Protein AF-A0A935EJN6-F1 (afdb_monomer_lite)

Structure (mmCIF, N/CA/C/O backbone):
data_AF-A0A935EJN6-F1
#
_entry.id   AF-A0A935EJN6-F1
#
loop_
_atom_site.group_PDB
_atom_site.id
_atom_site.type_symbol
_atom_site.label_atom_id
_atom_site.label_alt_id
_atom_site.label_comp_id
_atom_site.label_asym_id
_atom_site.label_entity_id
_atom_site.label_seq_id
_atom_site.pdbx_PDB_ins_code
_atom_site.Cartn_x
_atom_site.Cartn_y
_atom_site.Cartn_z
_atom_site.occupancy
_atom_site.B_iso_or_equiv
_atom_site.auth_seq_id
_atom_site.auth_comp_id
_atom_site.auth_asym_id
_atom_site.auth_atom_id
_atom_site.pdbx_PDB_model_num
ATOM 1 N N . MET A 1 1 ? 4.825 -15.078 1.086 1.00 56.31 1 MET A N 1
ATOM 2 C CA . MET A 1 1 ? 4.617 -14.130 -0.031 1.00 56.31 1 MET A CA 1
ATOM 3 C C . MET A 1 1 ? 4.497 -12.735 0.571 1.00 56.31 1 MET A C 1
ATOM 5 O O . MET A 1 1 ? 3.778 -12.593 1.551 1.00 56.31 1 MET A O 1
ATOM 9 N N . LEU A 1 2 ? 5.247 -11.750 0.069 1.00 84.81 2 LEU A N 1
ATOM 10 C CA . LEU A 1 2 ? 5.250 -10.381 0.606 1.00 84.81 2 LEU A CA 1
ATOM 11 C C . LEU A 1 2 ? 3.909 -9.677 0.308 1.00 84.81 2 LEU A C 1
ATOM 13 O O . LEU A 1 2 ? 3.348 -9.874 -0.772 1.00 84.81 2 LEU A O 1
ATOM 17 N N . CYS A 1 3 ? 3.412 -8.827 1.216 1.00 92.88 3 CYS A N 1
ATOM 18 C CA . CYS A 1 3 ? 2.113 -8.150 1.067 1.00 92.88 3 CYS A CA 1
ATOM 19 C C . CYS A 1 3 ? 2.011 -7.290 -0.203 1.00 92.88 3 CYS A C 1
ATOM 21 O O . CYS A 1 3 ? 0.913 -7.086 -0.715 1.00 92.88 3 CYS A O 1
ATOM 23 N N . ILE A 1 4 ? 3.138 -6.817 -0.747 1.00 93.31 4 ILE A N 1
ATOM 24 C CA . ILE A 1 4 ? 3.181 -6.018 -1.977 1.00 93.31 4 ILE A CA 1
ATOM 25 C C . ILE A 1 4 ? 2.762 -6.829 -3.210 1.00 93.31 4 ILE A C 1
ATOM 27 O O . ILE A 1 4 ? 2.129 -6.258 -4.087 1.00 93.31 4 ILE A O 1
ATOM 31 N N . HIS A 1 5 ? 2.991 -8.147 -3.222 1.00 93.88 5 HIS A N 1
ATOM 32 C CA . HIS A 1 5 ? 2.683 -9.037 -4.350 1.00 93.88 5 HIS A CA 1
ATOM 33 C C . HIS A 1 5 ? 1.355 -9.787 -4.206 1.00 93.88 5 HIS A C 1
ATOM 35 O O . HIS A 1 5 ? 0.915 -10.414 -5.159 1.00 93.88 5 HIS A O 1
ATOM 41 N N . ALA A 1 6 ? 0.703 -9.746 -3.042 1.00 95.69 6 ALA A N 1
ATOM 42 C CA . ALA A 1 6 ? -0.573 -10.432 -2.818 1.00 95.69 6 ALA A CA 1
ATOM 43 C C . ALA A 1 6 ? -1.774 -9.610 -3.339 1.00 95.69 6 ALA A C 1
ATOM 45 O O . ALA A 1 6 ? -1.688 -8.388 -3.352 1.00 95.69 6 ALA A O 1
ATOM 46 N N . PRO A 1 7 ? -2.920 -10.200 -3.715 1.00 96.62 7 PRO A N 1
ATOM 47 C CA . PRO A 1 7 ? -4.099 -9.426 -4.134 1.00 96.62 7 PRO A CA 1
ATOM 48 C C . PRO A 1 7 ? -4.616 -8.454 -3.060 1.00 96.62 7 PRO A C 1
ATOM 50 O O . PRO A 1 7 ? -5.006 -7.329 -3.364 1.00 96.62 7 PRO A O 1
ATOM 53 N N . THR A 1 8 ? -4.556 -8.863 -1.792 1.00 97.25 8 THR A N 1
ATOM 54 C CA . THR A 1 8 ? -4.967 -8.078 -0.619 1.00 97.25 8 THR A CA 1
ATOM 55 C C . THR A 1 8 ? -3.816 -7.943 0.386 1.00 97.25 8 THR A C 1
ATOM 57 O O . THR A 1 8 ? -2.796 -8.628 0.281 1.00 97.25 8 THR A O 1
ATOM 60 N N . CYS A 1 9 ? -3.943 -7.024 1.347 1.00 96.19 9 CYS A N 1
ATOM 61 C CA . CYS A 1 9 ? -2.992 -6.858 2.456 1.00 96.19 9 CYS A CA 1
ATOM 62 C C . CYS A 1 9 ? -3.701 -6.905 3.826 1.00 96.19 9 CYS A C 1
ATOM 64 O O . CYS A 1 9 ? -4.779 -7.479 3.942 1.00 96.19 9 CYS A O 1
ATOM 66 N N . GLY A 1 10 ? -3.088 -6.359 4.884 1.00 93.44 10 GLY A N 1
ATOM 67 C CA . GLY A 1 10 ? -3.718 -6.261 6.211 1.00 93.44 10 GLY A CA 1
ATOM 68 C C . GLY A 1 10 ? -3.605 -7.512 7.092 1.00 93.44 10 GLY A C 1
ATOM 69 O O . GLY A 1 10 ? -4.240 -7.590 8.137 1.00 93.44 10 GLY A O 1
ATOM 70 N N . THR A 1 11 ? -2.785 -8.497 6.728 1.00 92.56 11 THR A N 1
ATOM 71 C CA . THR A 1 11 ? -2.552 -9.693 7.565 1.00 92.56 11 THR A CA 1
ATOM 72 C C . THR A 1 11 ? -1.347 -9.562 8.498 1.00 92.56 11 THR A C 1
ATOM 74 O O . THR A 1 11 ? -1.090 -10.463 9.289 1.00 92.56 11 THR A O 1
ATOM 77 N N . ALA A 1 12 ? -0.594 -8.466 8.391 1.00 93.06 12 ALA A N 1
ATOM 78 C CA . ALA A 1 12 ? 0.607 -8.185 9.174 1.00 93.06 12 ALA A CA 1
ATOM 79 C C . ALA A 1 12 ? 0.454 -6.826 9.890 1.00 93.06 12 ALA A C 1
ATOM 81 O O . ALA A 1 12 ? 1.027 -5.834 9.436 1.00 93.06 12 ALA A O 1
ATOM 82 N N . PRO A 1 13 ? -0.376 -6.749 10.948 1.00 95.62 13 PRO A N 1
ATOM 83 C CA . PRO A 1 13 ? -0.495 -5.541 11.757 1.00 95.62 13 PRO A CA 1
ATOM 84 C C . PRO A 1 13 ? 0.812 -5.268 12.509 1.00 95.62 13 PRO A C 1
ATOM 86 O O . PRO A 1 13 ? 1.599 -6.183 12.759 1.00 95.62 13 PRO A O 1
ATOM 89 N N . VAL A 1 14 ? 1.018 -4.016 12.911 1.00 97.44 14 VAL A N 1
ATOM 90 C CA . VAL A 1 14 ? 2.166 -3.615 13.734 1.00 97.44 14 VAL A CA 1
ATOM 91 C C . VAL A 1 14 ? 1.703 -3.300 15.150 1.00 97.44 14 VAL A C 1
ATOM 93 O O . VAL A 1 14 ? 0.664 -2.667 15.343 1.00 97.44 14 VAL A O 1
ATOM 96 N N . LEU A 1 15 ? 2.464 -3.777 16.132 1.00 97.88 15 LEU A N 1
ATOM 97 C CA . LEU A 1 15 ? 2.240 -3.541 17.553 1.00 97.88 15 LEU A CA 1
ATOM 98 C C . LEU A 1 15 ? 3.314 -2.589 18.074 1.00 97.88 15 LEU A C 1
ATOM 100 O O . LEU A 1 15 ? 4.498 -2.922 18.055 1.00 97.88 15 LEU A O 1
ATOM 104 N N . GLU A 1 16 ? 2.888 -1.430 18.554 1.00 98.06 16 GLU A N 1
ATOM 105 C CA . GLU A 1 16 ? 3.755 -0.439 19.179 1.00 98.06 16 GLU A CA 1
ATOM 106 C C . GLU A 1 16 ? 4.050 -0.778 20.642 1.00 98.06 16 GLU A C 1
ATOM 108 O O . GLU A 1 16 ? 3.320 -1.514 21.313 1.00 98.06 16 GLU A O 1
ATOM 113 N N . HIS A 1 17 ? 5.127 -0.196 21.170 1.00 97.56 17 HIS A N 1
ATOM 114 C CA . HIS A 1 17 ? 5.615 -0.486 22.522 1.00 97.56 17 HIS A CA 1
ATOM 115 C C . HIS A 1 17 ? 4.616 -0.130 23.642 1.00 97.56 17 HIS A C 1
ATOM 117 O O . HIS A 1 17 ? 4.725 -0.639 24.754 1.00 97.56 17 HIS A O 1
ATOM 123 N N . ASN A 1 18 ? 3.667 0.770 23.373 1.00 97.75 18 ASN A N 1
ATOM 124 C CA . ASN A 1 18 ? 2.608 1.182 24.299 1.00 97.75 18 ASN A CA 1
ATOM 125 C C . ASN A 1 18 ? 1.373 0.258 24.251 1.00 97.75 18 ASN A C 1
ATOM 127 O O . ASN A 1 18 ? 0.369 0.537 24.907 1.00 97.75 18 ASN A O 1
ATOM 131 N N . GLY A 1 19 ? 1.429 -0.806 23.448 1.00 98.12 19 GLY A N 1
ATOM 132 C CA . GLY A 1 19 ? 0.333 -1.742 23.237 1.00 98.12 19 GLY A CA 1
ATOM 133 C C . GLY A 1 19 ? -0.616 -1.355 22.104 1.00 98.12 19 GLY A C 1
ATOM 134 O O . GLY A 1 19 ? -1.565 -2.093 21.859 1.00 98.12 19 GLY A O 1
ATOM 135 N N . ASP A 1 20 ? -0.405 -0.238 21.403 1.00 98.56 20 ASP A N 1
ATOM 136 C CA . ASP A 1 20 ? -1.267 0.147 20.286 1.00 98.56 20 ASP A CA 1
ATOM 137 C C . ASP A 1 20 ? -1.041 -0.756 19.073 1.00 98.56 20 ASP A C 1
ATOM 139 O O . ASP A 1 20 ? 0.090 -0.984 18.648 1.00 98.56 20 ASP A O 1
ATOM 143 N N . LEU A 1 21 ? -2.131 -1.242 18.485 1.00 98.44 21 LEU A N 1
ATOM 144 C CA . LEU A 1 21 ? -2.098 -2.064 17.283 1.00 98.44 21 LEU A CA 1
ATOM 145 C C . LEU A 1 21 ? -2.571 -1.242 16.080 1.00 98.44 21 LEU A C 1
ATOM 147 O O . LEU A 1 21 ? -3.663 -0.674 16.111 1.00 98.44 21 LEU A O 1
ATOM 151 N N . TYR A 1 22 ? -1.781 -1.217 15.010 1.00 98.50 22 TYR A N 1
ATOM 152 C CA . TYR A 1 22 ? -2.097 -0.536 13.752 1.00 98.50 22 TYR A CA 1
ATOM 153 C C . TYR A 1 22 ? -2.181 -1.525 12.592 1.00 98.50 22 TYR A C 1
ATOM 155 O O . TYR A 1 22 ? -1.652 -2.637 12.645 1.00 98.50 22 TYR A O 1
ATOM 163 N N . SER A 1 23 ? -2.836 -1.097 11.515 1.00 97.81 23 SER A N 1
ATOM 164 C CA . SER A 1 23 ? -3.166 -1.961 10.375 1.00 97.81 23 SER A CA 1
ATOM 165 C C . SER A 1 23 ? -1.940 -2.547 9.649 1.00 97.81 23 SER A C 1
ATOM 167 O O . SER A 1 23 ? -2.046 -3.633 9.074 1.00 97.81 23 SER A O 1
ATOM 169 N N . CYS A 1 24 ? -0.806 -1.830 9.646 1.00 96.19 24 CYS A N 1
ATOM 170 C CA . CYS A 1 24 ? 0.462 -2.169 8.980 1.00 96.19 24 CYS A CA 1
ATOM 171 C C . CYS A 1 24 ? 1.556 -1.172 9.419 1.00 96.19 24 CYS A C 1
ATOM 173 O O . CYS A 1 24 ? 1.246 -0.034 9.769 1.00 96.19 24 CYS A O 1
ATOM 175 N N . ASP A 1 25 ? 2.826 -1.566 9.346 1.00 95.94 25 ASP A N 1
ATOM 176 C CA . ASP A 1 25 ? 4.014 -0.731 9.600 1.00 95.94 25 ASP A CA 1
ATOM 177 C C . ASP A 1 25 ? 4.124 0.518 8.702 1.00 95.94 25 ASP A C 1
ATOM 179 O O . ASP A 1 25 ? 4.710 1.521 9.095 1.00 95.94 25 ASP A O 1
ATOM 183 N N . HIS A 1 26 ? 3.501 0.518 7.521 1.00 95.69 26 HIS A N 1
ATOM 184 C CA . HIS A 1 26 ? 3.423 1.704 6.654 1.00 95.69 26 HIS A CA 1
ATOM 185 C C . HIS A 1 26 ? 2.303 2.691 7.043 1.00 95.69 26 HIS A C 1
ATOM 187 O O . HIS A 1 26 ? 2.202 3.779 6.461 1.00 95.69 26 HIS A O 1
ATOM 193 N N . TYR A 1 27 ? 1.438 2.313 7.987 1.00 96.44 27 TYR A N 1
ATOM 194 C CA . TYR A 1 27 ? 0.194 3.003 8.330 1.00 96.44 27 TYR A CA 1
ATOM 195 C C . TYR A 1 27 ? 0.043 3.179 9.848 1.00 96.44 27 TYR A C 1
ATOM 197 O O . TYR A 1 27 ? -0.977 2.829 10.441 1.00 96.44 27 TYR A O 1
ATOM 205 N N . VAL A 1 28 ? 1.073 3.743 10.482 1.00 97.06 28 VAL A N 1
ATOM 206 C CA . VAL A 1 28 ? 1.115 4.035 11.928 1.00 97.06 28 VAL A CA 1
ATOM 207 C C . VAL A 1 28 ? 0.594 5.448 12.199 1.00 97.06 28 VAL A C 1
ATOM 209 O O . VAL A 1 28 ? 1.273 6.316 12.739 1.00 97.06 28 VAL A O 1
ATOM 212 N N . GLU A 1 29 ? -0.631 5.712 11.749 1.00 96.38 29 GLU A N 1
ATOM 213 C CA . GLU A 1 29 ? -1.350 6.958 12.013 1.00 96.38 29 GLU A CA 1
ATOM 214 C C . GLU A 1 29 ? -2.686 6.651 12.704 1.00 96.38 29 GLU A C 1
ATOM 216 O O . GLU A 1 29 ? -3.268 5.589 12.488 1.00 96.38 29 GLU A O 1
ATOM 221 N N . LEU A 1 30 ? -3.220 7.589 13.500 1.00 96.19 30 LEU A N 1
ATOM 222 C CA . LEU A 1 30 ? -4.435 7.374 14.312 1.00 96.19 30 LEU A CA 1
ATOM 223 C C . LEU A 1 30 ? -5.625 6.804 13.523 1.00 96.19 30 LEU A C 1
ATOM 225 O O . LEU A 1 30 ? -6.363 5.975 14.044 1.00 96.19 30 LEU A O 1
ATOM 229 N N . LYS A 1 31 ? -5.787 7.201 12.256 1.00 97.06 31 LYS A N 1
ATOM 230 C CA . LYS A 1 31 ? -6.852 6.702 11.367 1.00 97.06 31 LYS A CA 1
ATOM 231 C C . LYS A 1 31 ? -6.772 5.201 11.042 1.00 97.06 31 LYS A C 1
ATOM 233 O O . LYS A 1 31 ? -7.745 4.658 10.535 1.00 97.06 31 LYS A O 1
ATOM 238 N N . TYR A 1 32 ? -5.640 4.549 11.302 1.00 97.62 32 TYR A N 1
ATOM 239 C CA . TYR A 1 32 ? -5.408 3.120 11.057 1.00 97.62 32 TYR A CA 1
ATOM 240 C C . TYR A 1 32 ? -5.126 2.331 12.347 1.00 97.62 32 TYR A C 1
ATOM 242 O O . TYR A 1 32 ? -4.734 1.159 12.277 1.00 97.62 32 TYR A O 1
ATOM 250 N N . LYS A 1 33 ? -5.308 2.962 13.517 1.00 98.19 33 LYS A N 1
ATOM 251 C CA . LYS A 1 33 ? -5.225 2.305 14.823 1.00 98.19 33 LYS A CA 1
ATOM 252 C C . LYS A 1 33 ? -6.435 1.390 15.009 1.00 98.19 33 LYS A C 1
ATOM 254 O O . LYS A 1 33 ? -7.573 1.841 14.942 1.00 98.19 33 LYS A O 1
ATOM 259 N N . LEU A 1 34 ? -6.182 0.115 15.281 1.00 98.19 34 LEU A N 1
ATOM 260 C CA . LEU A 1 34 ? -7.208 -0.901 15.534 1.00 98.19 34 LEU A CA 1
ATOM 261 C C . LEU A 1 34 ? -7.637 -0.947 17.008 1.00 98.19 34 LEU A C 1
ATOM 263 O O . LEU A 1 34 ? -8.754 -1.366 17.314 1.00 98.19 34 LEU A O 1
ATOM 267 N N . GLY A 1 35 ? -6.752 -0.528 17.916 1.00 98.06 35 GLY A N 1
ATOM 268 C CA . GLY A 1 35 ? -6.994 -0.485 19.358 1.00 98.06 35 GLY A CA 1
ATOM 269 C C . GLY A 1 35 ? -5.702 -0.623 20.159 1.00 98.06 35 GLY A C 1
ATOM 270 O O . GLY A 1 35 ? -4.621 -0.327 19.647 1.00 98.06 35 GLY A O 1
ATOM 271 N N . ASN A 1 36 ? -5.824 -1.063 21.411 1.00 98.44 36 ASN A N 1
ATOM 272 C CA . ASN A 1 36 ? -4.704 -1.356 22.301 1.00 98.44 36 ASN A CA 1
ATOM 273 C C . ASN A 1 36 ? -4.851 -2.770 22.895 1.00 98.44 36 ASN A C 1
ATOM 275 O O . ASN A 1 36 ? -5.948 -3.164 23.300 1.00 98.44 36 ASN A O 1
ATOM 279 N N . ILE A 1 37 ? -3.762 -3.544 22.950 1.00 98.12 37 ILE A N 1
ATOM 280 C CA . ILE A 1 37 ? -3.790 -4.950 23.394 1.00 98.12 37 ILE A CA 1
ATOM 281 C C . ILE A 1 37 ? -4.143 -5.118 24.874 1.00 98.12 37 ILE A C 1
ATOM 283 O O . ILE A 1 37 ? -4.538 -6.206 25.284 1.00 98.12 37 ILE A O 1
ATOM 287 N N . HIS A 1 38 ? -3.969 -4.071 25.682 1.00 98.19 38 HIS A N 1
ATOM 288 C CA . HIS A 1 38 ? -4.320 -4.089 27.100 1.00 98.19 38 HIS A CA 1
ATOM 289 C C . HIS A 1 38 ? -5.830 -3.936 27.328 1.00 98.19 38 HIS A C 1
ATOM 291 O O . HIS A 1 38 ? -6.313 -4.230 28.418 1.00 98.19 38 HIS A O 1
ATOM 297 N N . GLU A 1 39 ? -6.573 -3.504 26.305 1.00 98.00 39 GLU A N 1
ATOM 298 C CA . GLU A 1 39 ? -8.008 -3.213 26.381 1.00 98.00 39 GLU A CA 1
ATOM 299 C C . GLU A 1 39 ? -8.852 -4.196 25.562 1.00 98.00 39 GLU A C 1
ATOM 301 O O . GLU A 1 39 ? -9.963 -4.542 25.961 1.00 98.00 39 GLU A O 1
ATOM 306 N N . LYS A 1 40 ? -8.338 -4.653 24.412 1.00 96.88 40 LYS A N 1
ATOM 307 C CA . LYS A 1 40 ? -9.066 -5.506 23.467 1.00 96.88 40 LYS A CA 1
ATOM 308 C C . LYS A 1 40 ? -8.219 -6.695 23.034 1.00 96.88 40 LYS A C 1
ATOM 310 O O . LYS A 1 40 ? -7.027 -6.561 22.759 1.00 96.88 40 LYS A O 1
ATOM 315 N N . HIS A 1 41 ? -8.843 -7.867 22.916 1.00 97.38 41 HIS A N 1
ATOM 316 C CA . HIS A 1 41 ? -8.140 -9.060 22.460 1.00 97.38 41 HIS A CA 1
ATOM 317 C C . HIS A 1 41 ? -7.662 -8.884 21.009 1.00 97.38 41 HIS A C 1
ATOM 319 O O . HIS A 1 41 ? -8.429 -8.495 20.126 1.00 97.38 41 HIS A O 1
ATOM 325 N N . MET A 1 42 ? -6.395 -9.215 20.736 1.00 96.44 42 MET A N 1
ATOM 326 C CA . MET A 1 42 ? -5.770 -8.995 19.423 1.00 96.44 42 MET A CA 1
ATOM 327 C C . MET A 1 42 ? -6.557 -9.632 18.273 1.00 96.44 42 MET A C 1
ATOM 329 O O . MET A 1 42 ? -6.724 -9.009 17.228 1.00 96.44 42 MET A O 1
ATOM 333 N N . LEU A 1 43 ? -7.097 -10.838 18.474 1.00 96.25 43 LEU A N 1
ATOM 334 C CA . LEU A 1 43 ? -7.898 -11.520 17.453 1.00 96.25 43 LEU A CA 1
ATOM 335 C C . LEU A 1 43 ? -9.115 -10.691 17.012 1.00 96.25 43 LEU A C 1
ATOM 337 O O . LEU A 1 43 ? -9.439 -10.678 15.831 1.00 96.25 43 LEU A O 1
ATOM 341 N N . GLU A 1 44 ? -9.760 -9.969 17.930 1.00 97.50 44 GLU A N 1
ATOM 342 C CA . GLU A 1 44 ? -10.910 -9.119 17.605 1.00 97.50 44 GLU A CA 1
ATOM 343 C C . GLU A 1 44 ? -10.510 -7.883 16.795 1.00 97.50 44 GLU A C 1
ATOM 345 O O . GLU A 1 44 ? -11.293 -7.397 15.982 1.00 97.50 44 GLU A O 1
ATOM 350 N N . MET A 1 45 ? -9.303 -7.360 17.025 1.00 97.62 45 MET A N 1
ATOM 351 C CA . MET A 1 45 ? -8.748 -6.239 16.263 1.00 97.62 45 MET A CA 1
ATOM 352 C C . MET A 1 45 ? -8.322 -6.680 14.860 1.00 97.62 45 MET A C 1
ATOM 354 O O . MET A 1 45 ? -8.663 -6.033 13.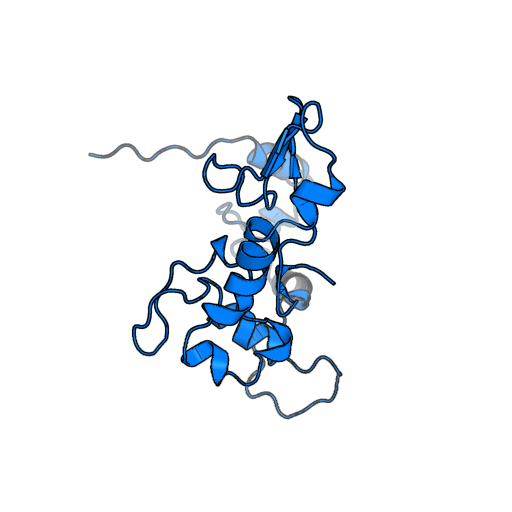878 1.00 97.62 45 MET A O 1
ATOM 358 N N . VAL A 1 46 ? -7.639 -7.821 14.741 1.00 96.19 46 VAL A N 1
ATOM 359 C CA . VAL A 1 46 ? -7.182 -8.353 13.445 1.00 96.19 46 VAL A CA 1
ATOM 360 C C . VAL A 1 46 ? -8.349 -8.855 12.591 1.00 96.19 46 VAL A C 1
ATOM 362 O O . VAL A 1 46 ? -8.327 -8.728 11.369 1.00 96.19 46 VAL A O 1
ATOM 365 N N . ALA A 1 47 ? -9.394 -9.397 13.219 1.00 96.25 47 ALA A N 1
ATOM 366 C CA . ALA A 1 47 ? -10.611 -9.832 12.541 1.00 96.25 47 ALA A CA 1
ATOM 367 C C . ALA A 1 47 ? -11.661 -8.714 12.398 1.00 96.25 47 ALA A C 1
ATOM 369 O O . ALA A 1 47 ? -12.812 -9.010 12.057 1.00 96.25 47 ALA A O 1
ATOM 370 N N . SER A 1 48 ? -11.316 -7.454 12.676 1.00 97.38 48 SER A N 1
ATOM 371 C CA . SER A 1 48 ? -12.288 -6.365 12.644 1.00 97.38 48 SER A CA 1
ATOM 372 C C . SER A 1 48 ? -12.728 -6.029 11.207 1.00 97.38 48 SER A C 1
ATOM 374 O O . SER A 1 48 ? -11.981 -6.263 10.247 1.00 97.38 48 SER A O 1
ATOM 376 N N . PRO A 1 49 ? -13.947 -5.490 11.012 1.00 97.69 49 PRO A N 1
ATOM 377 C CA . PRO A 1 49 ? -14.389 -4.998 9.707 1.00 97.69 49 PRO A CA 1
ATOM 378 C C . PRO A 1 49 ? -13.451 -3.940 9.114 1.00 97.69 49 PRO A C 1
ATOM 380 O O . PRO A 1 49 ? -13.212 -3.948 7.909 1.00 97.69 49 PRO A O 1
ATOM 383 N N . GLU A 1 50 ? -12.885 -3.070 9.951 1.00 96.81 50 GLU A N 1
ATOM 384 C CA . GLU A 1 50 ? -11.945 -2.021 9.553 1.00 96.81 50 GLU A CA 1
ATOM 385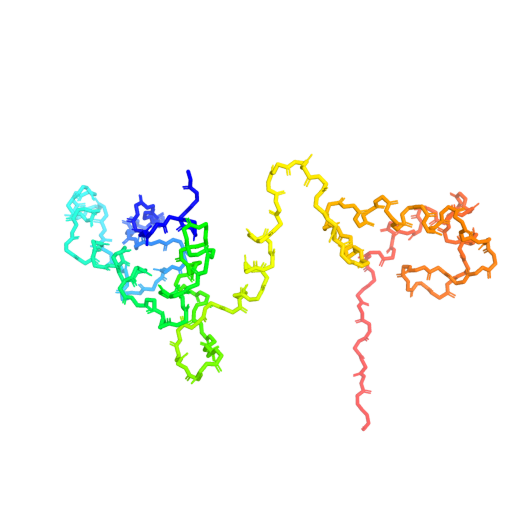 C C . GLU A 1 50 ? -10.651 -2.620 8.996 1.00 96.81 50 GLU A C 1
ATOM 387 O O . GLU A 1 50 ? -10.214 -2.219 7.918 1.00 96.81 50 GLU A O 1
ATOM 392 N N . GLN A 1 51 ? -10.082 -3.633 9.663 1.00 97.94 51 GLN A N 1
ATOM 393 C CA . GLN A 1 51 ? -8.864 -4.298 9.191 1.00 97.94 51 GLN A CA 1
ATOM 394 C C . GLN A 1 51 ? -9.104 -5.081 7.895 1.00 97.94 51 GLN A C 1
ATOM 396 O O . GLN A 1 51 ? -8.281 -5.044 6.976 1.00 97.94 51 GLN A O 1
ATOM 401 N N . ARG A 1 52 ? -10.257 -5.756 7.779 1.00 97.50 52 ARG A N 1
ATOM 402 C CA . ARG A 1 52 ? -10.655 -6.425 6.530 1.00 97.50 52 ARG A CA 1
ATOM 403 C C . ARG A 1 52 ? -10.807 -5.426 5.391 1.00 97.50 52 ARG A C 1
ATOM 405 O O . ARG A 1 52 ? -10.299 -5.677 4.302 1.00 97.50 52 ARG A O 1
ATOM 412 N N . LYS A 1 53 ? -11.462 -4.290 5.647 1.00 97.88 53 LYS A N 1
ATOM 413 C CA . LYS A 1 53 ? -11.612 -3.216 4.666 1.00 97.88 53 LYS A CA 1
ATOM 414 C C . LYS A 1 53 ? -10.255 -2.659 4.241 1.00 97.88 53 LYS A C 1
ATOM 416 O O . LYS A 1 53 ? -10.005 -2.572 3.048 1.00 97.88 53 LYS A O 1
ATOM 421 N N . PHE A 1 54 ? -9.367 -2.358 5.187 1.00 98.06 54 PHE A N 1
ATOM 422 C CA . PHE A 1 54 ? -8.010 -1.892 4.894 1.00 98.06 54 PHE A CA 1
ATOM 423 C C . PHE A 1 54 ? -7.269 -2.851 3.948 1.00 98.06 54 PHE A C 1
ATOM 425 O O . PHE A 1 54 ? -6.680 -2.425 2.955 1.00 98.06 54 PHE A O 1
ATOM 432 N N . GLY A 1 55 ? -7.335 -4.156 4.228 1.00 97.19 55 GLY A N 1
ATOM 433 C CA . GLY A 1 55 ? -6.715 -5.178 3.390 1.00 97.19 55 GLY A CA 1
ATOM 434 C C . GLY A 1 55 ? -7.334 -5.296 1.996 1.00 97.19 55 GLY A C 1
ATOM 435 O O . GLY A 1 55 ? -6.609 -5.456 1.009 1.00 97.19 55 GLY A O 1
ATOM 436 N N . GLN A 1 56 ? -8.662 -5.204 1.922 1.00 98.19 56 GLN A N 1
ATOM 437 C CA . GLN A 1 56 ? -9.446 -5.315 0.693 1.00 98.19 56 GLN A CA 1
ATOM 438 C C . GLN A 1 56 ? -9.302 -4.081 -0.208 1.00 98.19 56 GLN A C 1
ATOM 440 O O . GLN A 1 56 ? -9.238 -4.218 -1.429 1.00 98.19 56 GLN A O 1
ATOM 445 N N . ASP A 1 57 ? -9.144 -2.892 0.380 1.00 97.69 57 ASP A N 1
ATOM 446 C CA . ASP A 1 57 ? -8.951 -1.640 -0.352 1.00 97.69 57 ASP A CA 1
ATOM 447 C C . ASP A 1 57 ? -7.735 -1.726 -1.291 1.00 97.69 57 ASP A C 1
ATOM 449 O O . ASP A 1 57 ? -7.737 -1.095 -2.347 1.00 97.69 57 ASP A O 1
ATOM 453 N N . LYS A 1 58 ? -6.727 -2.567 -0.999 1.00 97.75 58 LYS A N 1
ATOM 454 C CA . LYS A 1 58 ? -5.623 -2.845 -1.934 1.00 97.75 58 LYS A CA 1
ATOM 455 C C . LYS A 1 58 ? -6.117 -3.331 -3.303 1.00 97.75 58 LYS A C 1
ATOM 457 O O . LYS A 1 58 ? -5.579 -2.887 -4.321 1.00 97.75 58 LYS A O 1
ATOM 462 N N . LEU A 1 59 ? -7.089 -4.238 -3.328 1.00 97.69 59 LEU A N 1
ATOM 463 C CA . LEU A 1 59 ? -7.664 -4.784 -4.555 1.00 97.69 59 LEU A CA 1
ATOM 464 C C . LEU A 1 59 ? -8.693 -3.816 -5.149 1.00 97.69 59 LEU A C 1
ATOM 466 O O . LE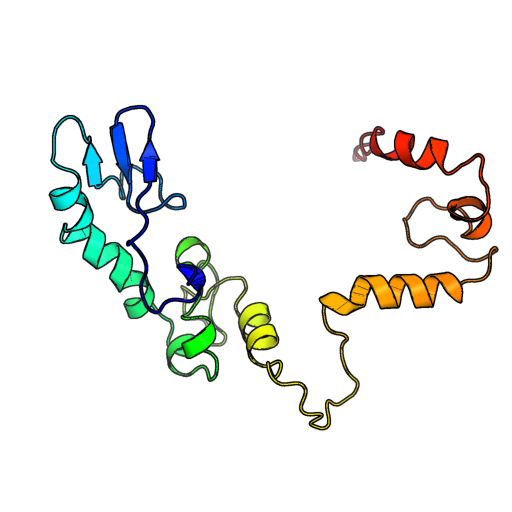U A 1 59 ? -8.662 -3.517 -6.342 1.00 97.69 59 LEU A O 1
ATOM 470 N N . ASP A 1 60 ? -9.581 -3.295 -4.307 1.00 98.06 60 ASP A N 1
ATOM 471 C CA . ASP A 1 60 ? -10.752 -2.541 -4.759 1.00 98.06 60 ASP A CA 1
ATOM 472 C C . ASP A 1 60 ? -10.370 -1.182 -5.368 1.00 98.06 60 ASP A C 1
ATOM 474 O O . ASP A 1 60 ? -10.998 -0.724 -6.327 1.00 98.06 60 ASP A O 1
ATOM 478 N N . THR A 1 61 ? -9.292 -0.567 -4.865 1.00 97.31 61 THR A N 1
ATOM 479 C CA . THR A 1 61 ? -8.784 0.741 -5.321 1.00 97.31 61 THR A CA 1
ATOM 480 C C . THR A 1 61 ? -7.797 0.652 -6.484 1.00 97.31 61 THR A C 1
ATOM 482 O O . THR A 1 61 ? -7.123 1.631 -6.801 1.00 97.31 61 THR A O 1
ATOM 485 N N . LEU A 1 62 ? -7.664 -0.512 -7.131 1.00 98.12 62 LEU A N 1
ATOM 486 C CA . LEU A 1 62 ? -6.858 -0.613 -8.345 1.00 98.12 62 LEU A CA 1
ATOM 487 C C . LEU A 1 62 ? -7.436 0.274 -9.454 1.00 98.12 62 LEU A C 1
ATOM 489 O O . LEU A 1 62 ? -8.635 0.215 -9.754 1.00 98.12 62 LEU A O 1
ATOM 493 N N . THR A 1 63 ? -6.544 1.018 -10.106 1.00 97.94 63 THR A N 1
ATOM 494 C CA . THR A 1 63 ? -6.850 1.800 -11.306 1.00 97.94 63 THR A CA 1
ATOM 495 C C . THR A 1 63 ? -7.355 0.900 -12.434 1.00 97.94 63 THR A C 1
ATOM 497 O O . THR A 1 63 ? -7.054 -0.300 -12.495 1.00 97.94 63 THR A O 1
ATOM 500 N N . ALA A 1 64 ? -8.090 1.476 -13.380 1.00 97.50 64 ALA A N 1
ATOM 501 C CA . ALA A 1 64 ? -8.487 0.809 -14.612 1.00 97.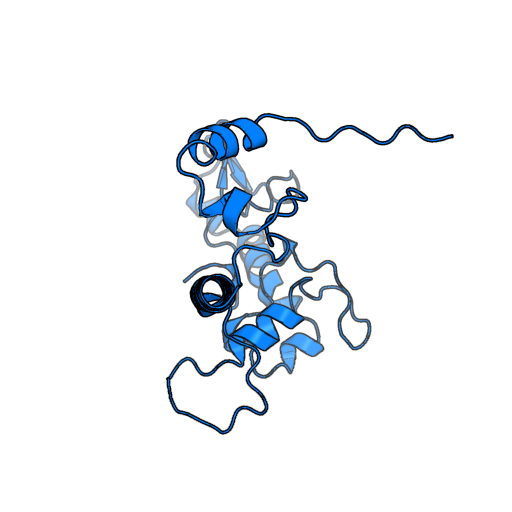50 64 ALA A CA 1
ATOM 502 C C . ALA A 1 64 ? -7.270 0.292 -15.397 1.00 97.50 64 ALA A C 1
ATOM 504 O O . ALA A 1 64 ? -7.361 -0.764 -16.021 1.00 97.50 64 ALA A O 1
ATOM 505 N N . GLN A 1 65 ? -6.130 0.995 -15.339 1.00 96.56 65 GLN A N 1
ATOM 506 C CA . GLN A 1 65 ? -4.873 0.532 -15.934 1.00 96.56 65 GLN A CA 1
ATOM 507 C C . GLN A 1 65 ? -4.388 -0.759 -15.275 1.00 96.56 65 GLN A C 1
ATOM 509 O O . GLN A 1 65 ? -4.068 -1.712 -15.979 1.00 96.56 65 GLN A O 1
ATOM 514 N N . CYS A 1 66 ? -4.346 -0.818 -13.943 1.00 97.00 66 CYS A N 1
ATOM 515 C CA . CYS A 1 66 ? -3.939 -2.029 -13.234 1.00 97.00 66 CYS A CA 1
ATOM 516 C C . CYS A 1 66 ? -4.868 -3.206 -13.548 1.00 97.00 66 CYS A C 1
ATOM 518 O O . CYS A 1 66 ? -4.385 -4.301 -13.808 1.00 97.00 66 CYS A O 1
ATOM 520 N N . LYS A 1 67 ? -6.189 -2.980 -13.576 1.00 96.62 67 LYS A N 1
ATOM 521 C CA . LYS A 1 67 ? -7.202 -4.028 -13.813 1.00 96.62 67 LYS A CA 1
ATOM 522 C C . LYS A 1 67 ? -7.084 -4.719 -15.177 1.00 96.62 67 LYS A C 1
ATOM 524 O O . LYS A 1 67 ? -7.545 -5.846 -15.314 1.00 96.62 67 LYS A O 1
ATOM 529 N N . ARG A 1 68 ? -6.477 -4.057 -16.164 1.00 95.94 68 ARG A N 1
ATOM 530 C CA . ARG A 1 68 ? -6.247 -4.578 -17.523 1.00 95.94 68 ARG A CA 1
ATOM 531 C C . ARG A 1 68 ? -4.769 -4.860 -17.826 1.00 95.94 68 ARG A C 1
ATOM 533 O O . ARG A 1 68 ? -4.420 -5.049 -18.982 1.00 95.94 68 ARG A O 1
ATOM 540 N N . CYS A 1 69 ? -3.902 -4.805 -16.816 1.00 94.81 69 CYS A N 1
ATOM 541 C CA . CYS A 1 69 ? -2.463 -4.989 -16.973 1.00 94.81 69 CYS A CA 1
ATOM 542 C C . CYS A 1 69 ? -2.102 -6.480 -16.987 1.00 94.81 69 CYS A C 1
ATOM 544 O O . CYS A 1 69 ? -2.499 -7.217 -16.083 1.00 94.81 69 CYS A O 1
ATOM 546 N N . ASP A 1 70 ? -1.288 -6.899 -17.957 1.00 93.38 70 ASP A N 1
ATOM 547 C CA . ASP A 1 70 ? -0.893 -8.303 -18.144 1.00 93.38 70 ASP A CA 1
ATOM 548 C C . ASP A 1 70 ? -0.120 -8.877 -16.947 1.00 93.38 70 ASP A C 1
ATOM 550 O O . ASP A 1 70 ? -0.218 -10.064 -16.641 1.00 93.38 70 ASP A O 1
ATOM 554 N N . VAL A 1 71 ? 0.603 -8.024 -16.214 1.00 93.06 71 VAL A N 1
ATOM 555 C CA . VAL A 1 71 ? 1.404 -8.428 -15.048 1.00 93.06 71 VAL A CA 1
ATOM 556 C C . VAL A 1 71 ? 0.684 -8.235 -13.708 1.00 93.06 71 VAL A C 1
ATOM 558 O O . VAL A 1 71 ? 1.307 -8.339 -12.646 1.00 93.06 71 VAL A O 1
ATOM 561 N N . LEU A 1 72 ? -0.625 -7.948 -13.712 1.00 94.81 72 LEU A N 1
ATOM 562 C CA . LEU A 1 72 ? -1.385 -7.692 -12.483 1.00 94.81 72 LEU A CA 1
ATOM 563 C C . LEU A 1 72 ? -1.265 -8.841 -11.474 1.00 94.81 72 LEU A C 1
ATOM 565 O O . LEU A 1 72 ? -1.126 -8.586 -10.282 1.00 94.81 72 LEU A O 1
ATOM 569 N N . SER A 1 73 ? -1.279 -10.093 -11.931 1.00 93.19 73 SER A N 1
ATOM 570 C CA . SER A 1 73 ? -1.181 -11.271 -11.058 1.00 93.19 73 SER A CA 1
ATOM 571 C C . SER A 1 73 ? 0.145 -11.356 -10.288 1.00 93.19 73 SER A C 1
ATOM 573 O O . SER A 1 73 ? 0.185 -11.976 -9.225 1.00 93.19 73 SER A O 1
ATOM 575 N N . LEU A 1 74 ? 1.203 -10.705 -10.787 1.00 92.38 74 LEU A N 1
ATOM 576 C CA . LEU A 1 74 ? 2.543 -10.685 -10.194 1.00 92.38 74 LEU A CA 1
ATOM 577 C C . LEU A 1 74 ? 2.739 -9.501 -9.238 1.00 92.38 74 LEU A C 1
ATOM 579 O O . LEU A 1 74 ? 3.328 -9.644 -8.162 1.00 92.38 74 LEU A O 1
ATOM 583 N N . CYS A 1 75 ? 2.251 -8.315 -9.615 1.00 94.81 75 CYS A N 1
ATOM 584 C CA . CYS A 1 75 ? 2.470 -7.093 -8.837 1.00 94.81 75 CYS A CA 1
ATOM 585 C C . CYS A 1 75 ? 1.288 -6.718 -7.932 1.00 94.81 75 CYS A C 1
ATOM 587 O O . CYS A 1 75 ? 1.489 -6.047 -6.923 1.00 94.81 75 CYS A O 1
ATOM 589 N N . ASN A 1 76 ? 0.057 -7.099 -8.291 1.00 96.31 76 ASN A N 1
ATOM 590 C CA . ASN A 1 76 ? -1.198 -6.725 -7.628 1.00 96.31 76 ASN A CA 1
ATOM 591 C C . ASN A 1 76 ? -1.286 -5.221 -7.273 1.00 96.31 76 ASN A C 1
ATOM 593 O O . ASN A 1 76 ? -1.788 -4.826 -6.217 1.00 96.31 76 ASN A O 1
ATOM 597 N N . GLY A 1 77 ? -0.740 -4.365 -8.147 1.00 95.88 77 GLY A N 1
ATOM 598 C CA . GLY A 1 77 ? -0.693 -2.909 -7.977 1.00 95.88 77 GLY A CA 1
ATOM 599 C C . GLY A 1 77 ? 0.209 -2.405 -6.841 1.00 95.88 77 GLY A C 1
A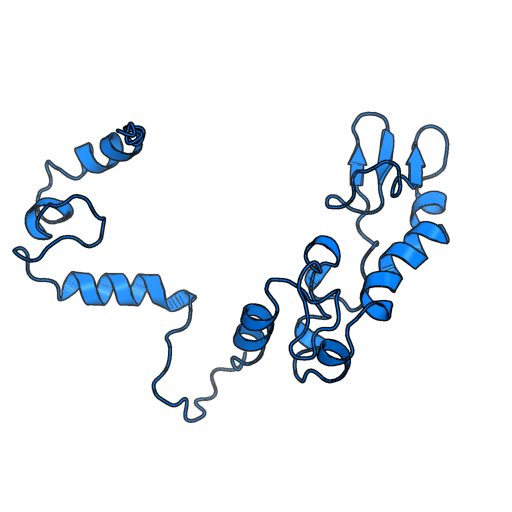TOM 600 O O . GLY A 1 77 ? 0.049 -1.258 -6.418 1.00 95.88 77 GLY A O 1
ATOM 601 N N . GLY A 1 78 ? 1.111 -3.238 -6.309 1.00 95.88 78 GLY A N 1
ATOM 602 C CA . GLY A 1 78 ? 2.076 -2.869 -5.269 1.00 95.88 78 GLY A CA 1
ATOM 603 C C . GLY A 1 78 ? 1.440 -2.418 -3.948 1.00 95.88 78 GLY A C 1
ATOM 604 O O . GLY A 1 78 ? 0.247 -2.617 -3.705 1.00 95.88 78 GLY A O 1
ATOM 605 N N . CYS A 1 79 ? 2.234 -1.806 -3.067 1.00 96.69 79 CYS A N 1
ATOM 606 C CA . CYS A 1 79 ? 1.740 -1.278 -1.792 1.00 96.69 79 CYS A CA 1
ATOM 607 C C . CYS A 1 79 ? 0.799 -0.075 -2.017 1.00 96.69 79 CYS A C 1
ATOM 609 O O . CYS A 1 79 ? 1.181 0.848 -2.740 1.00 96.69 79 CYS A O 1
ATOM 611 N N . PRO A 1 80 ? -0.378 -0.004 -1.360 1.00 96.31 80 PRO A N 1
ATOM 612 C CA . PRO A 1 80 ? -1.238 1.180 -1.425 1.00 96.31 80 PRO A CA 1
ATOM 613 C C . PRO A 1 80 ? -0.575 2.481 -0.941 1.00 96.31 80 PRO A C 1
ATOM 615 O O . PRO A 1 80 ? -0.924 3.550 -1.433 1.00 96.31 80 PRO A O 1
ATOM 618 N N . LYS A 1 81 ? 0.422 2.419 -0.042 1.00 95.88 81 LYS A N 1
ATOM 619 C CA . LYS A 1 81 ? 1.158 3.610 0.438 1.00 95.88 81 LYS A CA 1
ATOM 620 C C . LYS A 1 81 ? 1.928 4.309 -0.688 1.00 95.88 81 LYS A C 1
ATOM 622 O O . LYS A 1 81 ? 2.124 5.516 -0.641 1.00 95.88 81 LYS A O 1
ATOM 627 N N . GLU A 1 82 ? 2.317 3.559 -1.715 1.00 96.75 82 GLU A N 1
ATOM 628 C CA . GLU A 1 82 ? 3.065 4.051 -2.875 1.00 96.75 82 GLU A CA 1
ATOM 629 C C . GLU A 1 82 ? 2.153 4.472 -4.042 1.00 96.75 82 GLU A C 1
ATOM 631 O O . GLU A 1 82 ? 2.637 4.847 -5.112 1.00 96.75 82 GLU A O 1
ATOM 636 N N . ARG A 1 83 ? 0.824 4.412 -3.872 1.00 96.81 83 ARG A N 1
ATOM 637 C CA . ARG A 1 83 ? -0.168 4.736 -4.911 1.00 96.81 83 ARG A CA 1
ATOM 638 C C . ARG A 1 83 ? -0.525 6.220 -4.948 1.00 96.81 83 ARG A C 1
ATOM 640 O O . ARG A 1 83 ? -1.678 6.601 -4.779 1.00 96.81 83 ARG A O 1
ATOM 647 N N . PHE A 1 84 ? 0.477 7.064 -5.157 1.00 96.69 84 PHE A N 1
ATOM 648 C CA . PHE A 1 84 ? 0.318 8.523 -5.210 1.00 96.69 84 PHE A CA 1
ATOM 649 C C . PHE A 1 84 ? 0.556 9.119 -6.607 1.00 96.69 84 PHE A C 1
ATOM 651 O O . PHE A 1 84 ? 0.574 10.338 -6.756 1.00 96.69 84 PHE A O 1
ATOM 658 N N . SER A 1 85 ? 0.740 8.280 -7.633 1.00 97.38 85 SER A N 1
ATOM 659 C CA . SER A 1 85 ? 0.908 8.719 -9.025 1.00 97.38 85 SER A CA 1
ATOM 660 C C . SER A 1 85 ? -0.391 8.651 -9.820 1.00 97.38 85 SER A C 1
ATOM 662 O O . SER A 1 85 ? -1.379 8.048 -9.392 1.00 97.38 85 SER A O 1
ATOM 664 N N . LEU A 1 86 ? -0.364 9.262 -11.003 1.00 97.94 86 LEU A N 1
ATOM 665 C CA . LEU A 1 86 ? -1.404 9.113 -12.014 1.00 97.94 86 LEU A CA 1
ATOM 666 C C . LEU A 1 86 ? -1.108 7.905 -12.912 1.00 97.94 86 LEU A C 1
ATOM 668 O O . LEU A 1 86 ? 0.051 7.574 -13.169 1.00 97.94 86 LEU A O 1
ATOM 672 N N . SER A 1 87 ? -2.160 7.251 -13.390 1.00 96.50 87 SER A N 1
ATOM 673 C CA . SER A 1 87 ? -2.087 6.240 -14.441 1.00 96.50 87 SER A CA 1
ATOM 674 C C . SER A 1 87 ? -1.757 6.887 -15.794 1.00 96.50 87 SER A C 1
ATOM 676 O O . SER A 1 87 ? -1.811 8.109 -15.946 1.00 96.50 87 SER A O 1
ATOM 678 N N . LYS A 1 88 ? -1.463 6.064 -16.809 1.00 93.62 88 LYS A N 1
ATOM 679 C CA . LYS A 1 88 ? -1.271 6.482 -18.211 1.00 93.62 88 LYS A CA 1
ATOM 680 C C . LYS A 1 88 ? -2.495 7.246 -18.752 1.00 93.62 88 LYS A C 1
ATOM 682 O O . LYS A 1 88 ? -2.332 8.100 -19.616 1.00 93.62 88 LYS A O 1
ATOM 687 N N . ASP A 1 89 ? -3.686 6.987 -18.203 1.00 92.25 89 ASP A N 1
ATOM 688 C CA . ASP A 1 89 ? -4.941 7.659 -18.576 1.00 92.25 89 ASP A CA 1
ATOM 689 C C . ASP A 1 89 ? -5.290 8.853 -17.663 1.00 92.25 89 ASP A C 1
ATOM 691 O O . ASP A 1 89 ? -6.354 9.451 -17.807 1.00 92.25 89 ASP A O 1
ATOM 695 N N . GLY A 1 90 ? -4.435 9.191 -16.690 1.00 96.00 90 GLY A N 1
ATOM 696 C CA . GLY A 1 90 ? -4.666 10.285 -15.740 1.00 96.00 90 GLY A CA 1
ATOM 697 C C . GLY A 1 90 ? -5.492 9.921 -14.498 1.00 96.00 90 GLY A C 1
ATOM 698 O O . GLY A 1 90 ? -5.840 10.808 -13.723 1.00 96.00 90 GLY A O 1
ATOM 699 N N . GLU A 1 91 ? -5.798 8.642 -14.268 1.00 97.75 91 GLU A N 1
ATOM 700 C CA . GLU A 1 91 ? -6.507 8.188 -13.062 1.00 97.75 91 GLU A CA 1
ATOM 701 C C . GLU A 1 91 ? -5.569 8.210 -11.839 1.00 97.75 91 GLU A C 1
ATOM 703 O O . GLU A 1 91 ? -4.467 7.661 -11.917 1.00 97.75 91 GLU A O 1
ATOM 708 N N . PRO A 1 92 ? -5.957 8.808 -10.699 1.00 97.75 92 PRO A N 1
ATOM 709 C CA . PRO A 1 92 ? -5.140 8.777 -9.489 1.00 97.75 92 PRO A CA 1
ATOM 710 C C . PRO A 1 92 ? -5.078 7.374 -8.873 1.00 97.75 92 PRO A C 1
ATOM 712 O O . PRO A 1 92 ? -5.942 6.534 -9.108 1.00 97.75 92 PRO A O 1
ATOM 715 N N . GLY A 1 93 ? -4.078 7.130 -8.023 1.00 96.62 93 GLY A N 1
ATOM 716 C CA . GLY A 1 93 ? -3.939 5.850 -7.318 1.00 96.62 93 GLY A CA 1
ATOM 717 C C . GLY A 1 93 ? -3.046 4.838 -8.036 1.00 96.62 93 GLY A C 1
ATOM 718 O O . GLY A 1 93 ? -3.060 3.650 -7.710 1.00 96.62 93 GLY A O 1
ATOM 719 N N . GLN A 1 94 ? -2.238 5.287 -8.997 1.00 97.94 94 GLN A N 1
ATOM 720 C CA . GLN A 1 94 ? -1.217 4.450 -9.613 1.00 97.94 94 GLN A CA 1
ATOM 721 C C . GLN A 1 94 ? -0.003 4.335 -8.685 1.00 97.94 94 GLN A C 1
ATOM 723 O O . GLN A 1 94 ? 0.434 5.325 -8.090 1.00 97.94 94 GLN A O 1
ATOM 728 N N . ASN A 1 95 ? 0.562 3.129 -8.569 1.00 97.44 95 ASN A N 1
ATOM 729 C CA . ASN A 1 95 ? 1.822 2.929 -7.855 1.00 97.44 95 ASN A CA 1
ATOM 730 C C . ASN A 1 95 ? 2.944 3.719 -8.555 1.00 97.44 95 ASN A C 1
ATOM 732 O O . ASN A 1 95 ? 3.097 3.623 -9.773 1.00 97.44 95 ASN A O 1
ATOM 736 N N . TYR A 1 96 ? 3.722 4.484 -7.789 1.00 97.19 96 TYR A N 1
ATOM 737 C CA . TYR A 1 96 ? 4.813 5.319 -8.305 1.00 97.19 96 TYR A CA 1
ATOM 738 C C . TYR A 1 96 ? 5.867 4.527 -9.095 1.00 97.19 96 TYR A C 1
ATOM 740 O O . TYR A 1 96 ? 6.413 5.020 -10.078 1.00 97.19 96 TYR A O 1
ATOM 748 N N . LEU A 1 97 ? 6.097 3.266 -8.728 1.00 94.81 97 LEU A N 1
ATOM 749 C CA . LEU A 1 97 ? 7.037 2.357 -9.383 1.00 94.81 97 LEU A CA 1
ATOM 750 C C . LEU A 1 97 ? 6.369 1.459 -10.436 1.00 94.81 97 LEU A C 1
ATOM 752 O O . LEU A 1 97 ? 6.947 0.448 -10.832 1.00 94.81 97 LEU A O 1
ATOM 756 N N . CYS A 1 98 ? 5.171 1.807 -10.923 1.00 94.94 98 CYS A N 1
ATOM 757 C CA . CYS A 1 98 ? 4.424 0.975 -11.872 1.00 94.94 98 CYS A CA 1
ATOM 758 C C . CYS A 1 98 ? 5.248 0.576 -13.103 1.00 94.94 98 CYS A C 1
ATOM 760 O O . CYS A 1 98 ? 5.218 -0.590 -13.478 1.00 94.94 98 CYS A O 1
ATOM 762 N N . ALA A 1 99 ? 5.993 1.502 -13.715 1.00 90.50 99 ALA A N 1
ATOM 763 C CA . ALA A 1 99 ? 6.802 1.198 -14.900 1.00 90.50 99 ALA A CA 1
ATOM 764 C C . ALA A 1 99 ? 7.911 0.173 -14.599 1.00 90.50 99 ALA A C 1
ATOM 766 O O . ALA A 1 99 ? 8.163 -0.726 -15.397 1.00 90.50 99 ALA A O 1
ATOM 767 N N . GLY A 1 100 ? 8.534 0.270 -13.420 1.00 88.12 100 GLY A N 1
ATOM 768 C CA . GLY A 1 100 ? 9.540 -0.692 -12.970 1.00 88.12 100 GLY A CA 1
ATOM 769 C C . GLY A 1 100 ? 8.938 -2.062 -12.662 1.00 88.12 100 GLY A C 1
ATOM 770 O O . GLY A 1 100 ? 9.504 -3.076 -13.055 1.00 88.12 100 GLY A O 1
ATOM 771 N N . LEU A 1 101 ? 7.766 -2.099 -12.018 1.00 88.75 101 LEU A N 1
ATOM 772 C CA . LEU A 1 101 ? 7.036 -3.341 -11.742 1.00 88.75 101 LEU A CA 1
ATOM 773 C C . LEU A 1 101 ? 6.574 -4.029 -13.034 1.00 88.75 101 LEU A C 1
ATOM 775 O O . LEU A 1 101 ? 6.670 -5.249 -13.128 1.00 88.75 101 LEU A O 1
ATOM 779 N N . GLU A 1 102 ? 6.102 -3.256 -14.015 1.00 87.19 102 GLU A N 1
ATOM 780 C CA . GLU A 1 102 ? 5.719 -3.728 -15.352 1.00 87.19 102 GLU A CA 1
ATOM 781 C C . GLU A 1 102 ? 6.929 -4.321 -16.083 1.00 87.19 102 GLU A C 1
ATOM 783 O O . GLU A 1 102 ? 6.873 -5.471 -16.515 1.00 87.19 102 GLU A O 1
ATOM 788 N N . CYS A 1 103 ? 8.048 -3.591 -16.127 1.00 83.81 103 CYS A N 1
ATOM 789 C CA . CYS A 1 103 ? 9.289 -4.050 -16.749 1.00 83.81 103 CYS A CA 1
ATOM 790 C C . CYS A 1 103 ? 9.824 -5.328 -16.086 1.00 83.81 103 CYS A C 1
ATOM 792 O O . CYS A 1 103 ? 9.984 -6.344 -16.754 1.00 83.81 103 CYS A O 1
ATOM 794 N N . PHE A 1 104 ? 10.013 -5.318 -14.762 1.00 81.19 104 PHE A N 1
ATOM 795 C CA . PHE A 1 104 ? 10.562 -6.456 -14.019 1.00 81.19 104 PHE A CA 1
ATOM 796 C C . PHE A 1 104 ? 9.712 -7.720 -14.169 1.00 81.19 104 PHE A C 1
ATOM 798 O O . PHE A 1 104 ? 10.244 -8.809 -14.351 1.00 81.19 104 PHE A O 1
ATOM 805 N N . SER A 1 105 ? 8.387 -7.573 -14.118 1.00 77.38 105 SER A N 1
ATOM 806 C CA . SER A 1 105 ? 7.456 -8.705 -14.206 1.00 77.38 105 SER A CA 1
ATOM 807 C C . SER A 1 105 ? 7.293 -9.242 -15.631 1.00 77.38 105 SER A C 1
ATOM 809 O O . SER A 1 105 ? 6.763 -10.336 -15.806 1.00 77.38 105 SER A O 1
ATOM 811 N N . SER A 1 106 ? 7.729 -8.478 -16.636 1.00 71.19 106 SER A N 1
ATOM 812 C CA . SER A 1 106 ? 7.744 -8.895 -18.042 1.00 71.19 106 SER A CA 1
ATOM 813 C C . SER A 1 106 ? 9.022 -9.651 -18.419 1.00 71.19 106 SER A C 1
ATOM 815 O O . SER A 1 106 ? 9.080 -10.240 -19.497 1.00 71.19 106 SER A O 1
ATOM 817 N N . ILE A 1 107 ? 10.044 -9.651 -17.553 1.00 65.94 107 ILE A N 1
ATOM 818 C CA . ILE A 1 107 ? 11.249 -10.462 -17.743 1.00 65.94 107 ILE A CA 1
ATOM 819 C C . ILE A 1 107 ? 10.861 -11.933 -17.513 1.00 65.94 107 ILE A C 1
ATOM 821 O O . ILE A 1 107 ? 10.351 -12.257 -16.436 1.00 65.94 107 ILE A O 1
ATOM 825 N N . PRO A 1 108 ? 11.087 -12.840 -18.482 1.00 58.31 108 PRO A N 1
ATOM 826 C CA . PRO A 1 108 ? 10.801 -14.257 -18.304 1.00 58.31 108 PRO A CA 1
ATOM 827 C C . PRO A 1 108 ? 11.561 -14.808 -17.091 1.00 58.31 108 PRO A C 1
ATOM 829 O O . PRO A 1 108 ? 12.786 -14.744 -17.024 1.00 58.31 108 PRO A O 1
ATOM 832 N N . SER A 1 109 ? 10.837 -15.374 -16.124 1.00 53.81 109 SER A N 1
ATOM 833 C CA . SER A 1 109 ? 11.408 -16.039 -14.942 1.00 53.81 109 SER A CA 1
ATOM 834 C C . SER A 1 109 ? 12.038 -17.402 -15.256 1.00 53.81 109 SER A C 1
ATOM 836 O O . SER A 1 109 ? 12.668 -18.010 -14.391 1.00 53.81 109 SER A O 1
ATOM 838 N N . ASN A 1 110 ? 11.890 -17.864 -16.497 1.00 43.66 110 ASN A N 1
ATOM 839 C CA . ASN A 1 110 ? 12.500 -19.070 -17.023 1.00 43.66 110 ASN A CA 1
ATOM 840 C C . ASN A 1 110 ? 13.516 -18.617 -18.068 1.00 43.66 110 ASN A C 1
ATOM 842 O O . ASN A 1 110 ? 13.141 -17.879 -18.976 1.00 43.66 110 ASN A O 1
ATOM 846 N N . GLY A 1 111 ? 14.776 -19.032 -17.936 1.00 45.50 111 GLY A N 1
ATOM 847 C CA . GLY A 1 111 ? 15.835 -18.783 -18.917 1.00 45.50 111 GLY A CA 1
ATOM 848 C C . GLY A 1 111 ? 15.581 -19.490 -20.250 1.00 45.50 111 GLY A C 1
ATOM 849 O O . GLY A 1 111 ? 16.329 -20.385 -20.621 1.00 45.50 111 GLY A O 1
ATOM 850 N N . GLU A 1 112 ? 14.507 -19.119 -20.940 1.00 41.03 112 GLU A N 1
ATOM 851 C CA . GLU A 1 112 ? 14.248 -19.476 -22.324 1.00 41.03 112 GLU A CA 1
ATOM 852 C C . GLU A 1 112 ? 14.490 -18.232 -23.178 1.00 41.03 112 GLU A C 1
ATOM 854 O O . GLU A 1 112 ? 13.771 -17.232 -23.100 1.00 41.03 112 GLU A O 1
ATOM 859 N N . ASP A 1 113 ? 15.566 -18.311 -23.956 1.00 47.72 113 ASP A N 1
ATOM 860 C CA . ASP A 1 113 ? 16.067 -17.304 -24.879 1.00 47.72 113 ASP A CA 1
ATOM 861 C C . ASP A 1 113 ? 15.041 -17.000 -25.993 1.00 47.72 113 ASP A C 1
ATOM 863 O O . ASP A 1 113 ? 15.112 -17.519 -27.107 1.00 47.72 113 ASP A O 1
ATOM 867 N N . GLY A 1 114 ? 14.055 -16.149 -25.709 1.00 41.97 114 GLY A N 1
ATOM 868 C CA . GLY A 1 114 ? 13.307 -15.428 -26.744 1.00 41.97 114 GLY A CA 1
ATOM 869 C C . GLY A 1 114 ? 14.150 -14.269 -27.297 1.00 41.97 114 GLY A C 1
ATOM 870 O O . GLY A 1 114 ? 14.983 -13.739 -26.563 1.00 41.97 114 GLY A O 1
ATOM 871 N N . PRO A 1 115 ? 13.980 -13.838 -28.564 1.00 39.50 115 PRO A N 1
ATOM 872 C CA . PRO A 1 115 ? 14.823 -12.804 -29.159 1.00 39.50 115 PRO A CA 1
ATOM 873 C C . PRO A 1 115 ? 14.516 -11.442 -28.524 1.00 39.50 115 PRO A C 1
ATOM 875 O O . PRO A 1 115 ? 13.651 -10.694 -28.977 1.00 39.50 115 PRO A O 1
ATOM 878 N N . VAL A 1 116 ? 15.241 -11.125 -27.455 1.00 46.97 116 VAL A N 1
ATOM 879 C CA . VAL A 1 116 ? 15.290 -9.796 -26.853 1.00 46.97 116 VAL A CA 1
ATOM 880 C C . VAL A 1 116 ? 16.062 -8.912 -27.839 1.00 46.97 116 VAL A C 1
ATOM 882 O O . VAL A 1 116 ? 17.253 -9.122 -28.079 1.00 46.97 116 VAL A O 1
ATOM 885 N N . GLY A 1 117 ? 15.380 -7.943 -28.466 1.00 47.09 117 GLY A N 1
ATOM 886 C CA . GLY A 1 117 ? 16.047 -6.808 -29.126 1.00 47.09 117 GLY A CA 1
ATOM 887 C C . GLY A 1 117 ? 17.052 -6.158 -28.162 1.00 47.09 117 GLY A C 1
ATOM 888 O O . GLY A 1 117 ? 16.906 -6.372 -26.966 1.00 47.09 117 GLY A O 1
ATOM 889 N N . PRO A 1 118 ? 18.075 -5.423 -28.645 1.00 41.69 118 PRO A N 1
ATOM 890 C CA . PRO A 1 118 ? 19.358 -5.216 -27.953 1.00 41.69 118 PRO A CA 1
ATOM 891 C C . PRO A 1 118 ? 19.192 -5.134 -26.434 1.00 41.69 118 PRO A C 1
ATOM 893 O O . PRO A 1 118 ? 18.685 -4.141 -25.921 1.00 41.69 118 PRO A O 1
ATOM 896 N N . ALA A 1 119 ? 19.539 -6.239 -25.769 1.00 50.94 119 ALA A N 1
ATOM 897 C CA . ALA A 1 119 ? 19.250 -6.493 -24.369 1.00 50.94 119 ALA A CA 1
ATOM 898 C C . ALA A 1 119 ? 19.691 -5.311 -23.501 1.00 50.94 119 ALA A C 1
ATOM 900 O O . ALA A 1 119 ? 20.890 -5.053 -23.362 1.00 50.94 119 ALA A O 1
ATOM 901 N N . GLU A 1 120 ? 18.732 -4.601 -22.907 1.00 51.53 120 GLU A N 1
ATOM 902 C CA . GLU A 1 120 ? 19.051 -3.821 -21.723 1.00 51.53 120 GLU A CA 1
ATOM 903 C C . GLU A 1 120 ? 19.411 -4.826 -20.623 1.00 51.53 120 GLU A C 1
ATOM 905 O O . GLU A 1 120 ? 18.639 -5.750 -20.350 1.00 51.53 120 GLU A O 1
ATOM 910 N N . PRO A 1 121 ? 20.617 -4.733 -20.054 1.00 54.50 121 PRO A N 1
ATOM 911 C CA . PRO A 1 121 ? 21.114 -5.761 -19.161 1.00 54.50 121 PRO A CA 1
ATOM 912 C C . PRO A 1 121 ? 20.311 -5.827 -17.864 1.00 54.50 121 PRO A C 1
ATOM 914 O O . PRO A 1 121 ? 19.968 -4.803 -17.267 1.00 54.50 121 PRO A O 1
ATOM 917 N N . CYS A 1 122 ? 20.062 -7.056 -17.406 1.00 55.25 122 CYS A N 1
ATOM 918 C CA . CYS A 1 122 ? 19.423 -7.327 -16.127 1.00 55.25 122 CYS A CA 1
ATOM 919 C C . CYS A 1 122 ? 20.161 -6.623 -14.982 1.00 55.25 122 CYS A C 1
ATOM 921 O O . CYS A 1 122 ? 21.391 -6.581 -14.927 1.00 55.25 122 CYS A O 1
ATOM 923 N N . SER A 1 123 ? 19.398 -6.123 -14.010 1.00 61.25 123 SER A N 1
ATOM 924 C CA . SER A 1 123 ? 19.928 -5.381 -12.860 1.00 61.25 123 SER A CA 1
ATOM 925 C C . SER A 1 123 ? 20.949 -6.173 -12.032 1.00 61.25 123 SER A C 1
ATOM 927 O O . SER A 1 123 ? 21.831 -5.578 -11.413 1.00 61.25 123 SER A O 1
ATOM 929 N N . PHE A 1 124 ? 20.879 -7.505 -12.060 1.00 60.16 124 PHE A N 1
ATOM 930 C CA . PHE A 1 124 ? 21.837 -8.387 -11.390 1.00 60.16 124 PHE A CA 1
ATOM 931 C C . PHE A 1 124 ? 23.205 -8.450 -12.087 1.00 60.16 124 PHE A C 1
ATOM 933 O O . PHE A 1 124 ? 24.213 -8.674 -11.417 1.00 60.16 124 PHE A O 1
ATOM 940 N N . ASP A 1 125 ? 23.268 -8.180 -13.392 1.00 68.56 125 ASP A N 1
ATOM 941 C CA . ASP A 1 125 ? 24.510 -8.225 -14.168 1.00 68.56 125 ASP A CA 1
ATOM 942 C C . ASP A 1 125 ? 25.261 -6.893 -14.162 1.00 68.56 125 ASP A C 1
ATOM 944 O O . ASP A 1 125 ? 26.425 -6.844 -14.559 1.00 68.56 125 ASP A O 1
ATOM 948 N N . ILE A 1 126 ? 24.648 -5.817 -13.654 1.00 72.81 126 ILE A N 1
ATOM 949 C CA . ILE A 1 126 ? 25.243 -4.472 -13.627 1.00 72.81 126 ILE A CA 1
ATOM 950 C C . ILE A 1 126 ? 26.645 -4.501 -13.010 1.00 72.81 126 ILE A C 1
ATOM 952 O O . ILE A 1 126 ? 27.573 -3.920 -13.567 1.00 72.81 126 ILE A O 1
ATOM 956 N N . MET A 1 127 ? 26.834 -5.219 -11.901 1.00 76.12 127 MET A N 1
ATOM 957 C CA . MET A 1 127 ? 28.140 -5.281 -11.236 1.00 76.12 127 MET A CA 1
ATOM 958 C C . MET A 1 127 ? 29.178 -6.043 -12.068 1.00 76.12 127 MET A C 1
ATOM 960 O O . MET A 1 127 ? 30.323 -5.603 -12.167 1.00 76.12 127 MET A O 1
ATOM 964 N N . ALA A 1 128 ? 28.785 -7.149 -12.706 1.00 77.06 128 ALA A N 1
ATOM 965 C CA . ALA A 1 128 ? 29.668 -7.920 -13.580 1.00 77.06 128 ALA A CA 1
ATOM 966 C C . ALA A 1 128 ? 30.036 -7.133 -14.848 1.00 77.06 128 ALA A C 1
ATOM 968 O O . ALA A 1 128 ? 31.180 -7.157 -15.299 1.00 77.06 128 ALA A O 1
ATOM 969 N N . MET A 1 129 ? 29.086 -6.379 -15.395 1.00 78.38 129 MET A N 1
ATOM 970 C CA . MET A 1 129 ? 29.289 -5.536 -16.566 1.00 78.38 129 MET A CA 1
ATOM 971 C C . MET A 1 129 ? 30.176 -4.335 -16.279 1.00 78.38 129 MET A C 1
ATOM 973 O O . MET A 1 129 ? 31.071 -4.047 -17.072 1.00 78.38 129 MET A O 1
ATOM 977 N N . LEU A 1 130 ? 29.960 -3.658 -15.149 1.00 78.19 130 LEU A N 1
ATOM 978 C CA . LEU A 1 130 ? 30.836 -2.582 -14.693 1.00 78.19 130 LEU A CA 1
ATOM 979 C C . LEU A 1 130 ? 32.255 -3.114 -14.486 1.00 78.19 130 LEU A C 1
ATOM 981 O O . LEU A 1 130 ? 33.191 -2.540 -15.031 1.00 78.19 130 LEU A O 1
ATOM 985 N N . ALA A 1 131 ? 32.410 -4.269 -13.829 1.00 76.81 131 ALA A N 1
ATOM 986 C CA . ALA A 1 131 ? 33.711 -4.909 -13.654 1.00 76.81 131 ALA A CA 1
ATOM 987 C C . ALA A 1 131 ? 34.382 -5.267 -14.994 1.00 76.81 131 ALA A C 1
ATOM 989 O O . ALA A 1 131 ? 35.571 -5.015 -15.173 1.00 76.81 131 ALA A O 1
ATOM 990 N N . ALA A 1 132 ? 33.637 -5.806 -15.964 1.00 81.12 132 ALA A N 1
ATOM 991 C CA . ALA A 1 132 ? 34.167 -6.127 -17.290 1.00 81.12 132 ALA A CA 1
ATOM 992 C C . ALA A 1 132 ? 34.537 -4.871 -18.102 1.00 81.12 132 ALA A C 1
ATOM 994 O O . ALA A 1 132 ? 35.522 -4.874 -18.846 1.00 81.12 132 ALA A O 1
ATOM 995 N N . ALA A 1 133 ? 33.759 -3.794 -17.973 1.00 81.81 133 ALA A N 1
ATOM 996 C CA . ALA A 1 133 ? 34.057 -2.505 -18.588 1.00 81.81 133 ALA A CA 1
ATOM 997 C C . ALA A 1 133 ? 35.300 -1.860 -17.959 1.00 81.81 133 ALA A C 1
ATOM 999 O O . ALA A 1 133 ? 36.141 -1.328 -18.683 1.00 81.81 133 ALA A O 1
ATOM 1000 N N . ASP A 1 134 ? 35.445 -1.964 -16.641 1.00 79.56 134 ASP A N 1
ATOM 1001 C CA . ASP A 1 134 ? 36.588 -1.461 -15.884 1.00 79.56 134 ASP A CA 1
ATOM 1002 C C . ASP A 1 134 ? 37.856 -2.293 -16.130 1.00 79.56 134 ASP A C 1
ATOM 1004 O O . ASP A 1 134 ? 38.932 -1.729 -16.286 1.00 79.56 134 ASP A O 1
ATOM 1008 N N . GLN A 1 135 ? 37.754 -3.611 -16.323 1.00 76.25 135 GLN A N 1
ATOM 1009 C CA . GLN A 1 135 ? 38.893 -4.447 -16.731 1.00 76.25 135 GLN A CA 1
ATOM 1010 C C . GLN A 1 135 ? 39.439 -4.059 -18.115 1.00 76.25 135 GLN A C 1
ATOM 1012 O O . GLN A 1 135 ? 40.638 -4.158 -18.373 1.00 76.25 135 GLN A O 1
ATOM 1017 N N . LYS A 1 136 ? 38.563 -3.615 -19.022 1.00 81.88 136 LYS A N 1
ATOM 1018 C CA . LYS A 1 136 ? 38.946 -3.102 -20.348 1.00 81.88 136 LYS A CA 1
ATOM 1019 C C . LYS A 1 136 ? 39.382 -1.635 -20.305 1.00 81.88 136 LYS A C 1
ATOM 1021 O O . LYS A 1 136 ? 39.872 -1.114 -21.311 1.00 81.88 136 LYS A O 1
ATOM 1026 N N . ARG A 1 137 ? 39.182 -0.944 -19.180 1.00 79.06 137 ARG A N 1
ATOM 1027 C CA . ARG A 1 137 ? 39.499 0.473 -19.021 1.00 79.06 137 ARG A CA 1
ATOM 1028 C C . ARG A 1 137 ? 41.007 0.615 -18.830 1.00 79.06 137 ARG A C 1
ATOM 1030 O O . ARG A 1 137 ? 41.587 0.128 -17.869 1.00 79.06 137 ARG A O 1
ATOM 1037 N N . GLY A 1 138 ? 41.657 1.276 -19.785 1.00 80.19 138 GLY A N 1
ATOM 1038 C CA . GLY A 1 138 ? 43.090 1.556 -19.692 1.00 80.19 138 GLY A CA 1
ATOM 1039 C C . GLY A 1 138 ? 43.424 2.450 -18.483 1.00 80.19 138 GLY A C 1
ATOM 1040 O O . GLY A 1 138 ? 42.598 3.289 -18.109 1.00 80.19 138 GLY A O 1
ATOM 1041 N N . PRO A 1 139 ? 44.633 2.327 -17.903 1.00 80.75 139 PRO A N 1
ATOM 1042 C CA . PRO A 1 139 ? 45.022 3.002 -16.659 1.00 80.75 139 PRO A CA 1
ATOM 1043 C C . PRO A 1 139 ? 44.970 4.534 -16.743 1.00 80.75 139 PRO A C 1
ATOM 1045 O O . PRO A 1 139 ? 44.702 5.194 -15.743 1.00 80.75 139 PRO A O 1
ATOM 1048 N N . ASP A 1 140 ? 45.145 5.108 -17.931 1.00 86.12 140 ASP A N 1
ATOM 1049 C CA . ASP A 1 140 ? 45.173 6.564 -18.129 1.00 86.12 140 ASP A CA 1
ATOM 1050 C C . ASP A 1 140 ? 43.783 7.181 -18.343 1.00 86.12 140 ASP A C 1
ATOM 1052 O O . ASP A 1 140 ? 43.644 8.395 -18.500 1.00 86.12 140 ASP A O 1
ATOM 1056 N N . LYS A 1 141 ? 42.725 6.362 -18.397 1.00 88.50 141 LYS A N 1
ATOM 1057 C CA . LYS A 1 141 ? 41.353 6.854 -18.581 1.00 88.50 141 LYS A CA 1
ATOM 1058 C C . LYS A 1 141 ? 40.763 7.352 -17.259 1.00 88.50 141 LYS A C 1
ATOM 1060 O O . LYS A 1 141 ? 41.153 6.849 -16.212 1.00 88.50 141 LYS A O 1
ATOM 1065 N N . PRO A 1 142 ? 39.800 8.292 -17.278 1.00 87.94 142 PRO A N 1
ATOM 1066 C CA . PRO A 1 142 ? 39.126 8.739 -16.061 1.00 87.94 142 PRO A CA 1
ATOM 1067 C C . PRO A 1 142 ? 38.441 7.588 -15.317 1.00 87.94 142 PRO A C 1
ATOM 1069 O O . PRO A 1 142 ? 37.823 6.711 -15.941 1.00 87.94 142 PRO A O 1
ATOM 1072 N N . CYS A 1 143 ? 38.529 7.619 -13.988 1.00 83.38 143 CYS A N 1
ATOM 1073 C CA . CYS A 1 143 ? 37.834 6.680 -13.118 1.00 83.38 143 CYS A CA 1
ATOM 1074 C C . CYS A 1 143 ? 36.322 6.969 -13.066 1.00 83.38 143 CYS A C 1
ATOM 1076 O O . CYS A 1 143 ? 35.888 8.120 -13.092 1.00 83.38 143 CYS A O 1
ATOM 1078 N N . THR A 1 144 ? 35.512 5.914 -12.977 1.00 82.50 144 THR A N 1
ATOM 1079 C CA . THR A 1 144 ? 34.039 5.963 -12.948 1.00 82.50 144 THR A CA 1
ATOM 1080 C C . THR A 1 144 ? 33.467 6.332 -11.577 1.00 82.50 144 THR A C 1
ATOM 1082 O O . THR A 1 144 ? 32.295 6.683 -11.488 1.00 82.50 144 THR A O 1
ATOM 1085 N N . CYS A 1 145 ? 34.278 6.321 -10.512 1.00 79.12 145 CYS A N 1
ATOM 1086 C CA . CYS A 1 145 ? 33.833 6.633 -9.148 1.00 79.12 145 CYS A CA 1
ATOM 1087 C C . CYS A 1 145 ? 33.622 8.135 -8.873 1.00 79.12 145 CYS A C 1
ATOM 1089 O O . CYS A 1 145 ? 33.193 8.500 -7.781 1.00 79.12 145 CYS A O 1
ATOM 1091 N N . GLY A 1 146 ? 33.944 9.008 -9.836 1.00 79.19 146 GLY A N 1
ATOM 1092 C CA . GLY A 1 146 ? 33.780 10.459 -9.707 1.00 79.19 146 GLY A CA 1
ATOM 1093 C C . GLY A 1 146 ? 34.900 11.176 -8.943 1.00 79.19 146 GLY A C 1
ATOM 1094 O O . GLY A 1 146 ? 34.766 12.357 -8.646 1.00 79.19 146 GLY A O 1
ATOM 1095 N N . SER A 1 147 ? 36.018 10.504 -8.647 1.00 81.81 147 SER A N 1
ATOM 1096 C CA . SER A 1 147 ? 37.151 11.082 -7.899 1.00 81.81 147 SER A CA 1
ATOM 1097 C C . SER A 1 147 ? 37.972 12.125 -8.669 1.00 81.81 147 SER A C 1
ATOM 1099 O O . SER A 1 147 ? 38.806 12.802 -8.074 1.00 81.81 147 SER A O 1
ATOM 1101 N N . GLY A 1 148 ? 37.787 12.231 -9.989 1.00 84.31 148 GLY A N 1
ATOM 1102 C CA . GLY A 1 148 ? 38.612 13.071 -10.866 1.00 84.31 148 GLY A CA 1
ATOM 1103 C C . GLY A 1 148 ? 40.001 12.497 -11.186 1.00 84.31 148 GLY A C 1
ATOM 1104 O O . GLY A 1 148 ? 40.748 13.120 -11.934 1.00 84.31 148 GLY A O 1
ATOM 1105 N N . LEU A 1 149 ? 40.346 11.317 -10.658 1.00 85.62 149 LEU A N 1
ATOM 1106 C CA . LEU A 1 149 ? 41.614 10.622 -10.909 1.00 85.62 149 LEU A CA 1
ATOM 1107 C C . LEU A 1 149 ? 41.551 9.732 -12.161 1.00 85.62 149 LEU A C 1
ATOM 1109 O O . LEU A 1 149 ? 40.467 9.362 -12.630 1.00 85.62 149 LEU A O 1
ATOM 1113 N N . THR A 1 150 ? 42.717 9.326 -12.675 1.00 88.12 150 THR A N 1
ATOM 1114 C CA . THR A 1 150 ? 42.780 8.252 -13.679 1.00 88.12 150 THR A CA 1
ATOM 1115 C C . THR A 1 150 ? 42.516 6.885 -13.039 1.00 88.12 150 THR A C 1
ATOM 1117 O O . THR A 1 150 ? 42.649 6.695 -11.828 1.00 88.12 150 THR A O 1
ATOM 1120 N N . PHE A 1 151 ? 42.110 5.906 -13.844 1.00 85.19 151 PHE A N 1
ATOM 1121 C CA . PHE A 1 151 ? 41.736 4.571 -13.388 1.00 85.19 151 PHE A CA 1
ATOM 1122 C C . PHE A 1 151 ? 42.915 3.850 -12.720 1.00 85.19 151 PHE A C 1
ATOM 1124 O O . PHE A 1 151 ? 42.749 3.248 -11.665 1.00 85.19 151 PHE A O 1
ATOM 1131 N N . GLY A 1 152 ? 44.125 3.993 -13.267 1.00 82.75 152 GLY A N 1
ATOM 1132 C CA . GLY A 1 152 ? 45.355 3.456 -12.683 1.00 82.75 152 GLY A CA 1
ATOM 1133 C C . GLY A 1 152 ? 45.728 4.120 -11.357 1.00 82.75 152 GLY A C 1
ATOM 1134 O O . GLY A 1 152 ? 46.154 3.429 -10.441 1.00 82.75 152 GLY A O 1
ATOM 1135 N N . GLN A 1 153 ? 45.493 5.426 -11.203 1.00 83.69 153 GLN A N 1
ATOM 1136 C CA . GLN A 1 153 ? 45.676 6.106 -9.914 1.00 83.69 153 GLN A CA 1
ATOM 1137 C C . GLN A 1 153 ? 44.632 5.656 -8.882 1.00 83.69 153 GLN A C 1
ATOM 1139 O O . GLN A 1 153 ? 44.937 5.539 -7.704 1.00 83.69 153 GLN A O 1
ATOM 1144 N N . CYS A 1 154 ? 43.395 5.388 -9.307 1.00 80.62 154 CYS A N 1
ATOM 1145 C CA . CYS A 1 154 ? 42.305 5.038 -8.396 1.00 80.62 154 CYS A CA 1
ATOM 1146 C C . CYS A 1 154 ? 42.261 3.546 -8.004 1.00 80.62 154 CYS A C 1
ATOM 1148 O O . CYS A 1 154 ? 41.796 3.240 -6.911 1.00 80.62 154 CYS A O 1
ATOM 1150 N N . HIS A 1 155 ? 42.703 2.637 -8.882 1.00 76.88 155 HIS A N 1
ATOM 1151 C CA . HIS A 1 155 ? 42.585 1.175 -8.719 1.00 76.88 155 HIS A CA 1
ATOM 1152 C C . HIS A 1 155 ? 43.889 0.394 -8.976 1.00 76.88 155 HIS A C 1
ATOM 1154 O O . HIS A 1 155 ? 43.920 -0.822 -8.802 1.00 76.88 155 HIS A O 1
ATOM 1160 N N . GLY A 1 156 ? 44.955 1.059 -9.427 1.00 67.06 156 GLY A N 1
ATOM 1161 C CA . GLY A 1 156 ? 46.263 0.454 -9.712 1.00 67.06 156 GLY A CA 1
ATOM 1162 C C . GLY A 1 156 ? 47.356 0.825 -8.708 1.00 67.06 156 GLY A C 1
ATOM 1163 O O . GLY A 1 156 ? 48.463 0.298 -8.805 1.00 67.06 156 GLY A O 1
ATOM 1164 N N . ASP A 1 157 ? 47.055 1.699 -7.746 1.00 62.19 157 ASP A N 1
ATOM 1165 C CA . ASP A 1 157 ? 47.998 2.158 -6.731 1.00 62.19 157 ASP A CA 1
ATOM 1166 C C . ASP A 1 157 ? 47.607 1.621 -5.345 1.00 62.19 157 ASP A C 1
ATOM 1168 O O . ASP A 1 157 ? 46.612 2.034 -4.743 1.00 62.19 157 ASP A O 1
ATOM 1172 N N . ARG A 1 158 ? 48.400 0.674 -4.826 1.00 52.97 158 ARG A N 1
ATOM 1173 C CA . ARG A 1 158 ? 48.156 0.003 -3.533 1.00 52.97 158 ARG A CA 1
ATOM 1174 C C . ARG A 1 158 ? 48.171 0.968 -2.340 1.00 52.97 158 ARG A C 1
ATOM 1176 O O . ARG A 1 158 ? 47.687 0.606 -1.270 1.00 52.97 158 ARG A O 1
ATOM 1183 N N . GLU A 1 159 ? 48.718 2.173 -2.503 1.00 55.78 159 GLU A N 1
ATOM 1184 C CA . GLU A 1 159 ? 48.774 3.200 -1.456 1.00 55.78 159 GLU A CA 1
ATOM 1185 C C . GLU A 1 159 ? 47.468 4.027 -1.359 1.00 55.78 159 GLU A C 1
ATOM 1187 O O . GLU A 1 159 ? 47.152 4.582 -0.302 1.00 55.78 159 GLU A O 1
ATOM 1192 N N . LEU A 1 160 ? 46.648 4.053 -2.424 1.00 52.19 160 LEU A N 1
ATOM 1193 C CA . LEU A 1 160 ? 45.379 4.799 -2.503 1.00 52.19 160 LEU A CA 1
ATOM 1194 C C . LEU A 1 160 ? 44.139 3.990 -2.076 1.00 52.19 160 LEU A C 1
ATOM 1196 O O . LEU A 1 160 ? 43.147 4.596 -1.657 1.00 52.19 160 LEU A O 1
ATOM 1200 N N . ASP A 1 161 ? 44.205 2.654 -2.050 1.00 48.75 161 ASP A N 1
ATOM 1201 C CA . ASP A 1 161 ? 43.133 1.791 -1.512 1.00 48.75 161 ASP A CA 1
ATOM 1202 C C . ASP A 1 161 ? 42.818 2.102 -0.033 1.00 48.75 161 ASP A C 1
ATOM 1204 O O . ASP A 1 161 ? 41.658 2.106 0.386 1.00 48.75 161 ASP A O 1
ATOM 1208 N N . LEU A 1 162 ? 43.834 2.477 0.756 1.00 49.66 162 LEU A N 1
ATOM 1209 C CA . LEU A 1 162 ? 43.669 2.918 2.150 1.00 49.66 162 LEU A CA 1
ATOM 1210 C C . LEU A 1 162 ? 43.015 4.308 2.266 1.00 49.66 162 LEU A C 1
ATOM 1212 O O . LEU A 1 162 ? 42.371 4.610 3.271 1.00 49.66 162 LEU A O 1
ATOM 1216 N N . ARG A 1 163 ? 43.137 5.159 1.238 1.00 47.75 163 ARG A N 1
ATOM 1217 C CA . ARG A 1 163 ? 42.532 6.503 1.197 1.00 47.75 163 ARG A CA 1
ATOM 1218 C C . ARG A 1 163 ? 41.106 6.502 0.651 1.00 47.75 163 ARG A C 1
ATOM 1220 O O . ARG A 1 163 ? 40.320 7.356 1.053 1.00 47.75 163 ARG A O 1
ATOM 1227 N N . CYS A 1 164 ? 40.725 5.535 -0.184 1.00 43.81 164 CYS A N 1
ATOM 1228 C CA . CYS A 1 164 ? 39.338 5.378 -0.640 1.00 43.81 164 CYS A CA 1
ATOM 1229 C C . CYS A 1 164 ? 38.377 5.078 0.533 1.00 43.81 164 CYS A C 1
ATOM 1231 O O . CYS A 1 164 ? 37.257 5.594 0.579 1.00 43.81 164 CYS A O 1
ATOM 1233 N N . GLY A 1 165 ? 38.849 4.357 1.559 1.00 47.47 165 GLY A N 1
ATOM 1234 C CA . GLY A 1 165 ? 38.134 4.219 2.834 1.00 47.47 165 GLY A CA 1
ATOM 1235 C C . GLY A 1 165 ? 37.944 5.545 3.590 1.00 47.47 165 GLY A C 1
ATOM 1236 O O . GLY A 1 165 ? 36.932 5.723 4.262 1.00 47.47 165 GLY A O 1
ATOM 1237 N N . ALA A 1 166 ? 38.869 6.500 3.439 1.00 44.62 166 ALA A N 1
ATOM 1238 C CA . ALA A 1 166 ? 38.830 7.801 4.109 1.00 44.62 166 ALA A CA 1
ATOM 1239 C C . ALA A 1 166 ? 37.993 8.863 3.365 1.00 44.62 166 ALA A C 1
ATOM 1241 O O . ALA A 1 166 ? 37.429 9.748 4.007 1.00 44.62 166 ALA A O 1
ATOM 1242 N N . ILE A 1 167 ? 37.851 8.771 2.034 1.00 44.75 167 ILE A N 1
ATOM 1243 C CA . ILE A 1 167 ? 37.017 9.695 1.233 1.00 44.75 167 ILE A CA 1
ATOM 1244 C C . ILE A 1 167 ? 35.522 9.534 1.559 1.00 44.75 167 ILE A C 1
ATOM 1246 O O . ILE A 1 167 ? 34.776 10.509 1.500 1.00 44.75 167 ILE A O 1
ATOM 1250 N N . ARG A 1 168 ? 35.085 8.353 2.024 1.00 44.75 168 ARG A N 1
ATOM 1251 C CA . ARG A 1 168 ? 33.716 8.142 2.537 1.00 44.75 168 ARG A CA 1
ATOM 1252 C C . ARG A 1 168 ? 33.369 9.010 3.761 1.00 44.75 168 ARG A C 1
ATOM 1254 O O . ARG A 1 168 ? 32.195 9.110 4.105 1.00 44.75 168 ARG A O 1
ATOM 1261 N N . SER A 1 169 ? 34.355 9.651 4.393 1.00 43.81 169 SER A N 1
ATOM 1262 C CA . SER A 1 169 ? 34.186 10.485 5.592 1.00 43.81 169 SER A CA 1
ATOM 1263 C C . SER A 1 169 ? 34.126 11.992 5.307 1.00 43.81 169 SER A C 1
ATOM 1265 O O . SER A 1 169 ? 33.851 12.772 6.220 1.00 43.81 169 SER A O 1
ATOM 1267 N N . ALA A 1 170 ? 34.383 12.439 4.073 1.00 40.12 170 ALA A N 1
ATOM 1268 C CA . ALA A 1 170 ? 34.333 13.857 3.727 1.00 40.12 170 ALA A CA 1
ATOM 1269 C C . ALA A 1 170 ? 32.909 14.252 3.300 1.00 40.12 170 ALA A C 1
ATOM 1271 O O . ALA A 1 170 ? 32.426 13.849 2.244 1.00 40.12 170 ALA A O 1
ATOM 1272 N N . LYS A 1 171 ? 32.222 15.039 4.142 1.00 35.88 171 LYS A N 1
ATOM 1273 C CA . LYS A 1 171 ? 30.914 15.638 3.821 1.00 35.88 171 LYS A CA 1
ATOM 1274 C C . LYS A 1 171 ? 30.990 16.452 2.517 1.00 35.88 171 LYS A C 1
ATOM 1276 O O . LYS A 1 171 ? 31.986 17.149 2.313 1.00 35.88 171 LYS A O 1
ATOM 1281 N N . PRO A 1 172 ? 29.935 16.443 1.681 1.00 37.62 172 PRO A N 1
ATOM 1282 C CA . PRO A 1 172 ? 29.894 17.270 0.484 1.00 37.62 172 PRO A CA 1
ATOM 1283 C C . PRO A 1 172 ? 29.881 18.750 0.885 1.00 37.62 172 PRO A C 1
ATOM 1285 O O . PRO A 1 172 ? 29.089 19.165 1.735 1.00 37.62 172 PRO A O 1
ATOM 1288 N N . ALA A 1 173 ? 30.771 19.542 0.288 1.00 37.31 173 ALA A N 1
ATOM 1289 C CA . ALA A 1 173 ? 30.748 20.990 0.424 1.00 37.31 173 ALA A CA 1
ATOM 1290 C C . ALA A 1 173 ? 29.484 21.529 -0.263 1.00 37.31 173 ALA A C 1
ATOM 1292 O O . ALA A 1 173 ? 29.284 21.344 -1.463 1.00 37.31 173 ALA A O 1
ATOM 1293 N N . VAL A 1 174 ? 28.616 22.156 0.528 1.00 40.09 174 VAL A N 1
ATOM 1294 C CA . VAL A 1 174 ? 27.434 22.885 0.065 1.00 40.09 174 VAL A CA 1
ATOM 1295 C C . VAL A 1 174 ? 27.914 24.067 -0.780 1.00 40.09 174 VAL A C 1
ATOM 1297 O O . VAL A 1 174 ? 28.666 24.903 -0.281 1.00 40.09 174 VAL A O 1
ATOM 1300 N N . LEU A 1 175 ? 27.495 24.129 -2.048 1.00 36.25 175 LEU A N 1
ATOM 1301 C CA . LEU A 1 175 ? 27.668 25.315 -2.888 1.00 36.25 175 LEU A CA 1
ATOM 1302 C C . LEU A 1 175 ? 26.890 26.478 -2.255 1.00 36.25 175 LEU A C 1
ATOM 1304 O O . LEU A 1 175 ? 25.661 26.450 -2.196 1.00 36.25 175 LEU A O 1
ATOM 1308 N N . SER A 1 176 ? 27.611 27.491 -1.786 1.00 32.97 176 SER A N 1
ATOM 1309 C CA . SER A 1 176 ? 27.060 28.800 -1.455 1.00 32.97 176 SER A CA 1
ATOM 1310 C C . SER A 1 176 ? 26.738 29.556 -2.743 1.00 32.97 176 SER A C 1
ATOM 1312 O O . SER A 1 176 ? 27.602 29.741 -3.597 1.00 32.97 176 SER A O 1
ATOM 1314 N N . THR A 1 177 ? 25.476 29.953 -2.842 1.00 39.31 177 THR A N 1
ATOM 1315 C CA . THR A 1 177 ? 24.880 30.874 -3.811 1.00 39.31 177 THR A CA 1
ATOM 1316 C C . THR A 1 177 ? 25.549 32.249 -3.788 1.00 39.31 177 THR A C 1
ATOM 1318 O O . THR A 1 177 ? 25.739 32.804 -2.702 1.00 39.31 177 THR A O 1
ATOM 1321 N N . GLU A 1 178 ? 25.805 32.804 -4.971 1.00 35.69 178 GLU A N 1
ATOM 1322 C CA . GLU A 1 178 ? 25.770 34.252 -5.229 1.00 35.69 178 GLU A CA 1
ATOM 1323 C C . GLU A 1 178 ? 24.432 34.611 -5.885 1.00 35.69 178 GLU A C 1
ATOM 1325 O O . GLU A 1 178 ? 23.941 33.784 -6.693 1.00 35.69 178 GLU A O 1
#

pLDDT: mean 81.63, std 20.38, range [32.97, 98.56]

Radius of gyration: 24.38 Å; chains: 1; bounding box: 63×54×56 Å

Foldseek 3Di:
DDLQFDLWHQQDWDADPQQWIFSHPLTPDPVGTLGGVVVDPVVCSSPDPSSVCNRNCLNVVDDPCLVPQPLCNGRSQGDQSQQQDADPVRHGRHRPCNVVSSVVSPPDPDPDDDPDDPDPDDPVCVVVVVVVVLVVQDQQPDDPVPPRHGSCVCPVDPVCVVVVVVVVVDDDDDDDDD

Sequence (178 aa):
MLCIHAPTCGTAPVLEHNGDLYSCDHYVELKYKLGNIHEKHMLEMVASPEQRKFGQDKLDTLTAQCKRCDVLSLCNGGCPKERFSLSKDGEPGQNYLCAGLECFSSIPSNGEDGPVGPAEPCSFDIMAMLAAADQKRGPDKPCTCGSGLTFGQCHGDRELDLRCGAIRSAKPAVLSTE

Secondary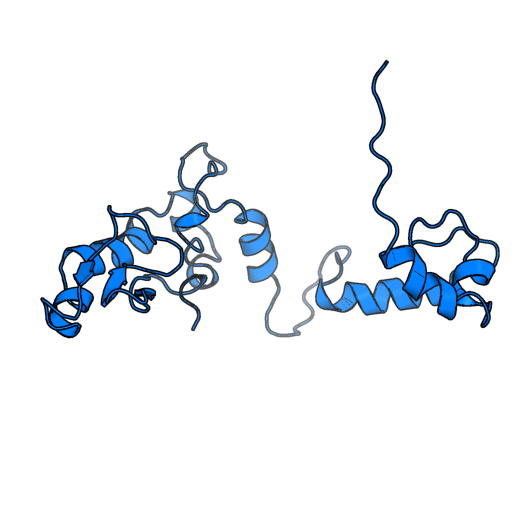 structure (DSSP, 8-state):
--TTTSS---SS-EE-TTSEEES-TT--SGGGEEEETTTS-HHHHHTSHHHHHHHHHHHHT--HHHHT-TTHHHHTT--GGG--EEPTTS-EEE-TTHHHHHHHHHS-SS------SS-PPPTTTHHHHHHHHHHTS-TTSBPTTSSSSBHHHHHS-TTTHHHHHHHTTSPPPP----